Protein AF-A0A3F3HBC7-F1 (afdb_monomer)

Organism: NCBI:txid709323

Sequence (75 aa):
MELVTRLIGITGSVLVVIGLAGVLFGYQKWSEGNKNDDPNKIDSGLKGMINGGVMAAISTGVTASIIATLSTISF

Mean predicted aligned error: 3.41 Å

Secondary structure (DSSP, 8-state):
-HHHHHHHHHHHHHHHHHHHHHHHHHHHHHHHHHHTT-HHHHHHHHHHHHHHHHHHHHHHHHHHHHHHHHHT---

Nearest PDB structures (foldseek):
  6zw4-assembly1_H  TM=7.783E-01  e=4.077E+00  Nostoc punctiforme
  6zw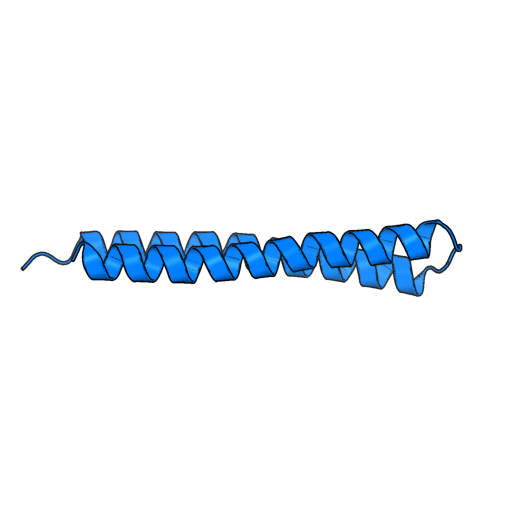4-assembly1_T  TM=7.783E-01  e=4.077E+00  Nostoc punctiforme
  6zw4-assembly1_GA  TM=7.783E-01  e=4.077E+00  Nostoc punctiforme
  6zw4-assembly1_SA  TM=7.783E-01  e=4.077E+00  Nostoc punctiforme
  6zw4-assembly1_EB  TM=7.783E-01  e=4.077E+00  Nostoc punctiforme

pLDDT: mean 95.29, std 4.95, range [66.81, 98.25]

Structure (mmCIF, N/CA/C/O backbone):
data_AF-A0A3F3HBC7-F1
#
_entry.id   AF-A0A3F3HBC7-F1
#
loop_
_atom_site.group_PDB
_atom_site.id
_atom_site.type_symbol
_atom_site.label_atom_id
_atom_site.label_alt_id
_atom_site.label_comp_id
_atom_site.label_asym_id
_atom_site.label_entity_id
_atom_site.label_seq_id
_atom_site.pdbx_PDB_ins_code
_atom_site.Cartn_x
_atom_site.Cartn_y
_atom_site.Cartn_z
_atom_site.occupancy
_atom_site.B_iso_or_equiv
_atom_site.auth_seq_id
_atom_site.auth_comp_id
_atom_site.auth_asym_id
_atom_site.auth_atom_id
_atom_site.pdbx_PDB_model_num
ATOM 1 N N . MET A 1 1 ? -17.230 3.047 18.350 1.00 86.94 1 MET A N 1
ATOM 2 C CA . MET A 1 1 ? -15.935 2.529 17.849 1.00 86.94 1 MET A CA 1
ATOM 3 C C . MET A 1 1 ? -16.015 1.978 16.431 1.00 86.94 1 MET A C 1
ATOM 5 O O . MET A 1 1 ? -15.174 2.338 15.622 1.00 86.94 1 MET A O 1
ATOM 9 N N . GLU A 1 2 ? -17.043 1.202 16.082 1.00 89.31 2 GLU A N 1
ATOM 10 C CA . GLU A 1 2 ? -17.181 0.579 14.752 1.00 89.31 2 GLU A CA 1
ATOM 11 C C . GLU A 1 2 ? -17.111 1.555 13.560 1.00 89.31 2 GLU A C 1
ATOM 13 O O . GLU A 1 2 ? -16.340 1.333 12.626 1.00 89.31 2 GLU A O 1
ATOM 18 N N . LEU A 1 3 ? -17.847 2.674 13.611 1.00 92.94 3 LEU A N 1
ATOM 19 C CA . LEU A 1 3 ? -17.823 3.689 12.547 1.00 92.94 3 LEU A CA 1
ATOM 20 C C . LEU A 1 3 ? -16.411 4.252 12.316 1.00 92.94 3 LEU A C 1
ATOM 22 O O . LEU A 1 3 ? -15.974 4.381 11.175 1.00 92.94 3 LEU A O 1
ATOM 26 N N . VAL A 1 4 ? -15.689 4.558 13.398 1.00 92.75 4 VAL A N 1
ATOM 27 C CA . VAL A 1 4 ? -14.331 5.119 13.339 1.00 92.75 4 VAL A CA 1
ATOM 28 C C . VAL A 1 4 ? -13.371 4.105 12.724 1.00 92.75 4 VAL A C 1
ATOM 30 O O . VAL A 1 4 ? -12.660 4.432 11.777 1.00 92.75 4 VAL A O 1
ATOM 33 N N . THR A 1 5 ? -13.408 2.854 13.187 1.00 94.25 5 THR A N 1
ATOM 34 C CA . THR A 1 5 ? -12.600 1.762 12.629 1.00 94.25 5 THR A CA 1
ATOM 35 C C . THR A 1 5 ? -12.848 1.583 11.132 1.00 94.25 5 THR A C 1
ATOM 37 O O . THR A 1 5 ? -11.900 1.439 10.359 1.00 94.25 5 THR A O 1
ATOM 40 N N . ARG A 1 6 ? -14.111 1.661 10.692 1.00 94.38 6 ARG A N 1
ATOM 41 C CA . ARG A 1 6 ? -14.476 1.557 9.274 1.00 94.38 6 ARG A CA 1
ATOM 42 C C . ARG A 1 6 ? -13.928 2.719 8.441 1.00 94.38 6 ARG A C 1
ATOM 44 O O . ARG A 1 6 ? -13.409 2.484 7.352 1.00 94.38 6 ARG A O 1
ATOM 51 N N . LEU A 1 7 ? -13.995 3.952 8.946 1.00 96.19 7 LEU A N 1
ATOM 52 C CA . LEU A 1 7 ? -13.443 5.134 8.266 1.00 96.19 7 LEU A CA 1
ATOM 53 C C . LEU A 1 7 ? -11.917 5.064 8.121 1.00 96.19 7 LEU A C 1
ATOM 55 O O . LEU A 1 7 ? -11.382 5.370 7.051 1.00 96.19 7 LEU A O 1
ATOM 59 N N . ILE A 1 8 ? -11.220 4.615 9.168 1.00 96.06 8 ILE A N 1
ATOM 60 C CA . ILE A 1 8 ? -9.771 4.384 9.119 1.00 96.06 8 ILE A CA 1
ATOM 61 C C . ILE A 1 8 ? -9.435 3.276 8.120 1.00 96.06 8 ILE A C 1
ATOM 63 O O . ILE A 1 8 ? -8.518 3.444 7.318 1.00 96.06 8 ILE A O 1
ATOM 67 N N . GLY A 1 9 ? -10.207 2.186 8.110 1.00 96.62 9 GLY A N 1
ATOM 68 C CA . GLY A 1 9 ? -10.051 1.106 7.138 1.00 96.62 9 GLY A CA 1
ATOM 69 C C . GLY A 1 9 ? -10.171 1.598 5.695 1.00 96.62 9 GLY A C 1
ATOM 70 O O . GLY A 1 9 ? -9.300 1.307 4.877 1.00 96.62 9 GLY A O 1
ATOM 71 N N . ILE A 1 10 ? -11.194 2.402 5.384 1.00 97.31 10 ILE A N 1
ATOM 72 C CA . ILE A 1 10 ? -11.383 2.984 4.043 1.00 97.31 10 ILE A CA 1
ATOM 73 C C . ILE A 1 10 ? -10.201 3.885 3.671 1.00 97.31 10 ILE A C 1
ATOM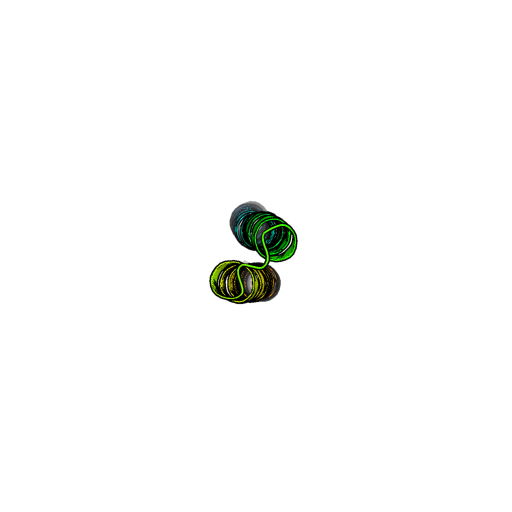 75 O O . ILE A 1 10 ? -9.611 3.710 2.607 1.00 97.31 10 ILE A O 1
ATOM 79 N N . THR A 1 11 ? -9.818 4.809 4.555 1.00 96.19 11 THR A N 1
ATOM 80 C CA . THR A 1 11 ? -8.697 5.733 4.310 1.00 96.19 11 THR A CA 1
ATOM 81 C C . THR A 1 11 ? -7.393 4.976 4.058 1.00 96.19 11 THR A C 1
ATOM 83 O O . THR A 1 11 ? -6.690 5.246 3.087 1.00 96.19 11 THR A O 1
ATOM 86 N N . GLY A 1 12 ? -7.097 3.977 4.891 1.00 96.38 12 GLY A N 1
ATOM 87 C CA . GLY A 1 12 ? -5.934 3.113 4.724 1.00 96.38 12 GLY A CA 1
ATOM 88 C C . GLY A 1 12 ? -5.934 2.362 3.399 1.00 96.38 12 GLY A C 1
ATOM 89 O O . GLY A 1 12 ? -4.927 2.338 2.695 1.00 96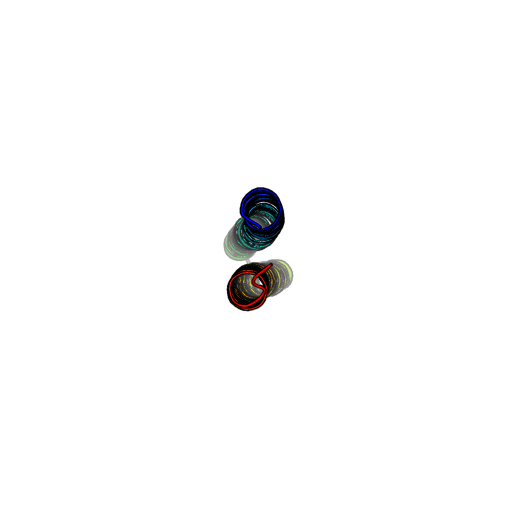.38 12 GLY A O 1
ATOM 90 N N . SER A 1 13 ? -7.091 1.822 3.013 1.00 97.00 13 SER A N 1
ATOM 91 C CA . SER A 1 13 ? -7.267 1.112 1.741 1.00 97.00 13 SER A CA 1
ATOM 92 C C . SER A 1 13 ? -6.948 2.008 0.542 1.00 97.00 13 SER A C 1
ATOM 94 O O . SER A 1 13 ? -6.273 1.573 -0.387 1.00 97.00 13 SER A O 1
ATOM 96 N N . VAL A 1 14 ? -7.372 3.277 0.574 1.00 97.88 14 VAL A N 1
ATOM 97 C CA . VAL A 1 14 ? -7.064 4.252 -0.486 1.00 97.88 14 VAL A CA 1
ATOM 98 C C . VAL A 1 14 ? -5.556 4.484 -0.601 1.00 97.88 14 VAL A C 1
ATOM 100 O O . VAL A 1 14 ? -5.024 4.484 -1.709 1.00 97.88 14 VAL A O 1
ATOM 103 N N . LEU A 1 15 ? -4.844 4.618 0.521 1.00 96.69 15 LEU A N 1
ATOM 104 C CA . LEU A 1 15 ? -3.387 4.794 0.513 1.00 96.69 15 LEU A CA 1
ATOM 105 C C . LEU A 1 15 ? -2.655 3.573 -0.059 1.00 96.69 15 LEU A C 1
ATOM 107 O O . LEU A 1 15 ? -1.706 3.728 -0.830 1.00 96.69 15 LEU A O 1
ATOM 111 N N . VAL A 1 16 ? -3.127 2.364 0.256 1.00 98.06 16 VAL A N 1
ATOM 112 C CA . VAL A 1 16 ? -2.599 1.124 -0.329 1.00 98.06 16 VAL A CA 1
ATOM 113 C C . VAL A 1 16 ? -2.806 1.106 -1.841 1.00 98.06 16 VAL A C 1
ATOM 115 O O . VAL A 1 16 ? -1.863 0.828 -2.578 1.00 98.06 16 VAL A O 1
ATOM 118 N N . VAL A 1 17 ? -4.004 1.463 -2.316 1.00 98.00 17 VAL A N 1
ATOM 119 C CA . VAL A 1 17 ? -4.301 1.553 -3.754 1.00 98.00 17 VAL A CA 1
ATOM 120 C C . VAL A 1 17 ? -3.384 2.559 -4.448 1.00 98.00 17 VAL A C 1
ATOM 122 O O . VAL A 1 17 ? -2.871 2.257 -5.522 1.00 98.00 17 VAL A O 1
ATOM 125 N N . ILE A 1 18 ? -3.119 3.717 -3.837 1.00 96.69 18 ILE A N 1
ATOM 126 C CA . ILE A 1 18 ? -2.189 4.716 -4.386 1.00 96.69 18 ILE A CA 1
ATOM 127 C C . ILE A 1 18 ? -0.769 4.142 -4.497 1.00 96.69 18 ILE A C 1
ATOM 129 O O . ILE A 1 18 ? -0.139 4.267 -5.548 1.00 96.69 18 ILE A O 1
ATOM 133 N N . GLY A 1 19 ? -0.274 3.468 -3.453 1.00 96.81 19 GLY A N 1
ATOM 134 C CA . GLY A 1 19 ? 1.039 2.817 -3.486 1.00 96.81 19 GLY A CA 1
ATOM 135 C C . GLY A 1 19 ? 1.134 1.754 -4.586 1.00 96.81 19 GLY A C 1
ATOM 136 O O . GLY A 1 19 ? 2.069 1.762 -5.387 1.00 96.81 19 GLY A O 1
ATOM 137 N N . LEU A 1 20 ? 0.119 0.891 -4.694 1.00 97.62 20 LEU A N 1
ATOM 138 C CA . LEU A 1 20 ? 0.038 -0.144 -5.729 1.00 97.62 20 LEU A CA 1
ATOM 139 C C . LEU A 1 20 ? -0.072 0.444 -7.142 1.00 97.62 20 LEU A C 1
ATOM 141 O O . LEU A 1 20 ? 0.565 -0.063 -8.063 1.00 97.62 20 LEU A O 1
ATOM 145 N N . ALA A 1 21 ? -0.813 1.538 -7.326 1.00 96.94 21 ALA A N 1
ATOM 146 C CA . ALA A 1 21 ? -0.844 2.257 -8.597 1.00 96.94 21 ALA A CA 1
ATOM 147 C C . ALA A 1 21 ? 0.555 2.775 -8.971 1.00 96.94 21 ALA A C 1
ATOM 149 O O . ALA A 1 21 ? 0.971 2.646 -10.122 1.00 96.94 21 ALA A O 1
ATOM 150 N N . GLY A 1 22 ? 1.326 3.265 -7.994 1.00 96.06 22 GLY A N 1
ATOM 151 C CA . GLY A 1 22 ? 2.737 3.616 -8.175 1.00 96.06 22 GLY A CA 1
ATOM 152 C C . GLY A 1 22 ? 3.592 2.448 -8.679 1.00 96.06 22 GLY A C 1
ATOM 153 O O . GLY A 1 22 ? 4.427 2.642 -9.563 1.00 96.06 22 GLY A O 1
ATOM 154 N N . VAL A 1 23 ? 3.336 1.224 -8.199 1.00 97.88 23 VAL A N 1
ATOM 155 C CA . VAL A 1 23 ? 3.995 0.010 -8.713 1.00 97.88 23 VAL A CA 1
ATOM 156 C C . VAL A 1 23 ? 3.669 -0.216 -10.186 1.00 97.88 23 VAL A C 1
ATOM 158 O O . VAL A 1 23 ? 4.572 -0.456 -10.986 1.00 97.88 23 VAL A O 1
ATOM 161 N N . LEU A 1 24 ? 2.395 -0.095 -10.562 1.00 96.94 24 LEU A N 1
ATOM 162 C CA . LEU A 1 24 ? 1.953 -0.287 -11.944 1.00 96.94 24 LEU A CA 1
ATOM 163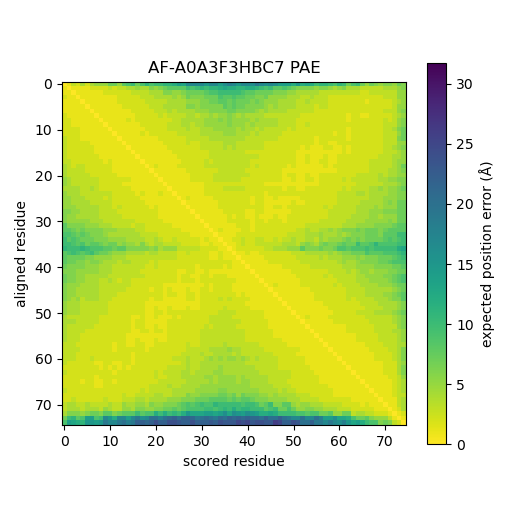 C C . LEU A 1 24 ? 2.560 0.756 -12.893 1.00 96.94 24 LEU A C 1
ATOM 165 O O . LEU A 1 24 ? 3.063 0.394 -13.956 1.00 96.94 24 LEU A O 1
ATOM 169 N N . PHE A 1 25 ? 2.578 2.033 -12.504 1.00 96.06 25 PHE A N 1
ATOM 170 C CA . PHE A 1 25 ? 3.208 3.087 -13.307 1.00 96.06 25 PHE A CA 1
ATOM 171 C C . PHE A 1 25 ? 4.730 2.915 -13.399 1.00 96.06 25 PHE A C 1
ATOM 173 O O . PHE A 1 25 ? 5.312 3.103 -14.469 1.00 96.06 25 PHE A O 1
ATOM 180 N N . GLY A 1 26 ? 5.382 2.504 -12.306 1.00 96.62 26 GLY A N 1
ATOM 181 C CA . GLY A 1 26 ? 6.803 2.159 -12.311 1.00 96.62 26 GLY A CA 1
ATOM 182 C C . GLY A 1 26 ? 7.113 1.016 -13.282 1.00 96.62 26 GLY A C 1
ATOM 183 O O . GLY A 1 26 ? 8.052 1.119 -14.072 1.00 96.62 26 GLY A O 1
ATOM 184 N N . TYR A 1 27 ? 6.274 -0.025 -13.297 1.00 97.31 27 TYR A N 1
ATOM 185 C CA . TYR A 1 27 ? 6.399 -1.151 -14.223 1.00 97.31 27 TYR A CA 1
ATOM 186 C C . TYR A 1 27 ? 6.249 -0.724 -15.687 1.00 97.31 27 TYR A C 1
ATOM 188 O O . TYR A 1 27 ? 7.042 -1.145 -16.528 1.00 97.31 27 TYR A O 1
ATOM 196 N N . GLN A 1 28 ? 5.278 0.139 -16.002 1.00 96.81 28 GLN A N 1
ATOM 197 C CA . GLN A 1 28 ? 5.113 0.673 -17.358 1.00 96.81 28 GLN A CA 1
ATOM 198 C C . GLN A 1 28 ? 6.377 1.407 -17.821 1.00 96.81 28 GLN A C 1
ATOM 200 O O . GLN A 1 28 ? 6.908 1.104 -18.890 1.00 96.81 28 GLN A O 1
ATOM 205 N N . LYS A 1 29 ? 6.920 2.295 -16.979 1.00 96.44 29 LYS A N 1
ATOM 206 C CA . LYS A 1 29 ? 8.144 3.047 -17.286 1.00 96.44 29 LYS A CA 1
ATOM 207 C C . LYS A 1 29 ? 9.363 2.138 -17.456 1.00 96.44 29 LYS A C 1
ATOM 209 O O . LYS A 1 29 ? 10.160 2.345 -18.370 1.00 96.44 29 LYS A O 1
ATOM 214 N N . TRP A 1 30 ? 9.487 1.118 -16.609 1.00 97.75 30 TRP A N 1
ATOM 215 C CA . TRP A 1 30 ? 10.533 0.106 -16.727 1.00 97.75 30 TRP A CA 1
ATOM 216 C C . TRP A 1 30 ? 10.402 -0.686 -18.035 1.00 97.75 30 TRP A C 1
ATOM 218 O O . TRP A 1 30 ? 11.385 -0.841 -18.754 1.00 97.75 30 TRP A O 1
ATOM 228 N N . SER A 1 31 ? 9.188 -1.124 -18.388 1.00 97.31 31 SER A N 1
ATOM 229 C CA . SER A 1 31 ? 8.922 -1.875 -19.622 1.00 97.31 31 SER A CA 1
ATOM 230 C C . SER A 1 31 ? 9.255 -1.056 -20.869 1.00 97.31 31 SER A C 1
ATOM 232 O O . SER A 1 31 ? 9.867 -1.574 -21.801 1.00 97.31 31 SER A O 1
ATOM 234 N N . GLU A 1 32 ? 8.891 0.226 -20.887 1.00 96.38 32 GLU A N 1
ATOM 235 C CA . GLU A 1 32 ? 9.275 1.143 -21.959 1.00 96.38 32 GLU A CA 1
ATOM 236 C C . GLU A 1 32 ? 10.787 1.348 -22.030 1.00 96.38 32 GLU A C 1
ATOM 238 O O . GLU A 1 32 ? 11.345 1.325 -23.123 1.00 96.38 32 GLU A O 1
ATOM 243 N N . GLY A 1 33 ? 11.458 1.537 -20.891 1.00 96.75 33 GLY A N 1
ATOM 244 C CA . GLY A 1 33 ? 12.914 1.671 -20.854 1.00 96.75 33 GLY A CA 1
ATOM 245 C C . GLY A 1 33 ? 13.615 0.430 -21.403 1.00 96.75 33 GLY A C 1
ATOM 246 O O . GLY A 1 33 ? 14.497 0.543 -22.246 1.00 96.75 33 GLY A O 1
ATOM 247 N N . ASN A 1 34 ? 13.146 -0.753 -21.004 1.00 95.19 34 ASN A N 1
ATOM 248 C CA . ASN A 1 34 ? 13.704 -2.036 -21.422 1.00 95.19 34 ASN A CA 1
ATOM 249 C C . ASN A 1 34 ? 13.501 -2.326 -22.916 1.00 95.19 34 ASN A C 1
ATOM 251 O O . ASN A 1 34 ? 14.320 -2.998 -23.523 1.00 95.19 34 ASN A O 1
ATOM 255 N N . LYS A 1 35 ? 12.408 -1.847 -23.520 1.00 96.25 35 LYS A N 1
ATOM 256 C CA . LYS A 1 35 ? 12.161 -2.004 -24.965 1.00 96.25 35 LYS A CA 1
ATOM 257 C C . LYS A 1 35 ? 13.010 -1.074 -25.829 1.00 96.25 35 LYS A C 1
ATOM 259 O O . LYS A 1 35 ? 13.198 -1.365 -27.002 1.00 96.25 35 LYS A O 1
ATOM 264 N N . ASN A 1 36 ? 13.453 0.050 -25.270 1.00 96.12 36 ASN A N 1
ATOM 265 C CA . ASN A 1 36 ? 14.129 1.119 -26.004 1.00 96.12 36 ASN A CA 1
ATOM 266 C C . ASN A 1 36 ? 15.614 1.257 -25.629 1.00 96.12 36 ASN A C 1
ATOM 268 O O . ASN A 1 36 ? 16.212 2.276 -25.963 1.00 96.12 36 ASN A O 1
ATOM 272 N N . ASP A 1 37 ? 16.179 0.287 -24.899 1.00 96.19 37 ASP A N 1
ATOM 273 C CA . ASP A 1 37 ? 17.542 0.333 -24.348 1.00 96.19 37 ASP A CA 1
ATOM 274 C C . ASP A 1 37 ? 17.866 1.665 -23.637 1.00 96.19 37 ASP A C 1
ATOM 276 O O . ASP A 1 37 ? 18.965 2.209 -23.739 1.00 96.19 37 ASP A O 1
ATOM 280 N N . ASP A 1 38 ? 16.887 2.202 -22.895 1.00 97.25 38 ASP A N 1
ATOM 281 C CA . ASP A 1 38 ? 17.014 3.444 -22.127 1.00 97.25 38 ASP A CA 1
ATOM 282 C C . ASP A 1 38 ? 17.255 3.125 -20.636 1.00 97.25 38 ASP A C 1
ATOM 284 O O . ASP A 1 38 ? 16.295 2.913 -19.877 1.00 97.25 38 ASP A O 1
ATOM 288 N N . PRO A 1 39 ? 18.522 3.109 -20.172 1.00 95.31 39 PRO A N 1
ATOM 289 C CA . PRO A 1 39 ? 18.862 2.745 -18.797 1.00 95.31 39 PRO A CA 1
ATOM 290 C C . PRO A 1 39 ? 18.304 3.726 -17.758 1.00 95.31 39 PRO A C 1
ATOM 292 O O . PRO A 1 39 ? 18.003 3.320 -16.634 1.00 95.31 39 PRO A O 1
ATOM 295 N N . ASN A 1 40 ? 18.099 4.998 -18.120 1.00 96.00 40 ASN A N 1
ATOM 296 C CA . ASN A 1 40 ? 17.544 5.993 -17.202 1.00 96.00 40 ASN A CA 1
ATOM 297 C C . ASN A 1 40 ? 16.064 5.711 -16.918 1.00 96.00 40 ASN A C 1
ATOM 299 O O . ASN A 1 40 ? 15.603 5.836 -15.778 1.00 96.00 40 ASN A O 1
ATOM 303 N N . LYS A 1 41 ? 15.302 5.303 -17.940 1.00 95.31 41 LYS A N 1
ATOM 304 C CA . LYS A 1 41 ? 13.904 4.884 -17.761 1.00 95.31 41 LYS A CA 1
ATOM 305 C C . LYS A 1 41 ? 13.783 3.584 -16.977 1.00 95.31 41 LYS A C 1
ATOM 307 O O . LYS A 1 41 ? 12.890 3.495 -16.136 1.00 95.31 41 LYS A O 1
ATOM 312 N N . ILE A 1 42 ? 14.678 2.623 -17.207 1.00 96.94 42 ILE A N 1
ATOM 313 C CA . ILE A 1 42 ? 14.723 1.357 -16.461 1.00 96.94 42 ILE A CA 1
ATOM 314 C C . ILE A 1 42 ? 14.924 1.626 -14.964 1.00 96.94 42 ILE A C 1
ATOM 316 O O . ILE A 1 42 ? 14.092 1.209 -14.157 1.00 96.94 42 ILE A O 1
ATOM 320 N N . ASP A 1 43 ? 15.972 2.367 -14.590 1.00 97.38 43 ASP A N 1
ATOM 321 C CA . ASP A 1 43 ? 16.269 2.680 -13.185 1.00 97.38 43 ASP A CA 1
ATOM 322 C C . ASP A 1 43 ? 15.151 3.512 -12.539 1.00 97.38 43 ASP A C 1
ATOM 324 O O . ASP A 1 43 ? 14.683 3.212 -11.439 1.00 97.38 43 ASP A O 1
ATOM 328 N N . SER A 1 44 ? 14.637 4.522 -13.249 1.00 96.44 44 SER A N 1
ATOM 329 C CA . SER A 1 44 ? 13.527 5.329 -12.741 1.00 96.44 44 SER A CA 1
ATOM 330 C C . SER A 1 44 ? 12.240 4.516 -12.560 1.00 96.44 44 SER A C 1
ATOM 332 O O . SER A 1 44 ? 11.517 4.749 -11.589 1.00 96.44 44 SER A O 1
ATOM 334 N N . GLY A 1 45 ? 11.947 3.581 -13.467 1.00 96.62 45 GLY A N 1
ATOM 335 C CA . GLY A 1 45 ? 10.805 2.675 -13.363 1.00 96.62 45 GLY A CA 1
ATOM 336 C C . GLY A 1 45 ? 10.937 1.734 -12.170 1.00 96.62 45 GLY A C 1
ATOM 337 O O . GLY A 1 45 ? 10.016 1.645 -11.360 1.00 96.62 45 GLY A O 1
ATOM 338 N N . LEU A 1 46 ? 12.115 1.129 -11.989 1.00 97.38 46 LEU A N 1
ATOM 339 C CA . LEU A 1 46 ? 12.411 0.258 -10.851 1.00 97.38 46 LEU A CA 1
ATOM 340 C C . LEU A 1 46 ? 12.295 1.003 -9.513 1.00 97.38 46 LEU A C 1
ATOM 342 O O . LEU A 1 46 ? 11.635 0.522 -8.592 1.00 97.38 46 LEU A O 1
ATOM 346 N N . LYS A 1 47 ? 12.860 2.212 -9.412 1.00 97.31 47 LYS A N 1
ATOM 347 C CA . LYS A 1 47 ? 12.699 3.083 -8.235 1.00 97.31 47 LYS A CA 1
ATOM 348 C C . LYS A 1 47 ? 11.231 3.412 -7.966 1.00 97.31 47 LYS A C 1
ATOM 350 O O . LYS A 1 47 ? 10.800 3.374 -6.817 1.00 97.31 47 LYS A O 1
ATOM 355 N N . GLY A 1 48 ? 10.455 3.694 -9.015 1.00 96.88 48 GLY A N 1
ATOM 356 C CA . GLY A 1 48 ? 9.011 3.914 -8.913 1.00 96.88 48 GLY A CA 1
ATOM 357 C C . GLY A 1 48 ? 8.274 2.699 -8.347 1.00 96.88 48 GLY A C 1
ATOM 358 O O . GLY A 1 48 ? 7.462 2.847 -7.434 1.00 96.88 48 GLY A O 1
ATOM 359 N N . MET A 1 49 ? 8.619 1.497 -8.819 1.00 98.25 49 MET A N 1
ATOM 360 C CA . MET A 1 49 ? 8.056 0.245 -8.310 1.00 98.25 49 MET A CA 1
ATOM 361 C C . MET A 1 49 ? 8.374 0.027 -6.832 1.00 98.25 49 MET A C 1
ATOM 363 O O . MET A 1 49 ? 7.473 -0.268 -6.050 1.00 98.25 49 MET A O 1
ATOM 367 N N . ILE A 1 50 ? 9.635 0.207 -6.437 1.00 97.81 50 ILE A N 1
ATOM 368 C CA . ILE A 1 50 ? 10.068 0.039 -5.045 1.00 97.81 50 ILE A CA 1
ATOM 369 C C . ILE A 1 50 ? 9.342 1.039 -4.142 1.00 97.81 50 ILE A C 1
ATOM 371 O O . ILE A 1 50 ? 8.746 0.640 -3.145 1.00 97.81 50 ILE A O 1
ATOM 375 N N . ASN A 1 51 ? 9.323 2.321 -4.512 1.00 96.38 51 ASN A N 1
ATOM 376 C CA . ASN A 1 51 ? 8.674 3.358 -3.712 1.00 96.38 51 ASN A CA 1
ATOM 377 C C . ASN A 1 51 ? 7.162 3.121 -3.577 1.00 96.38 51 ASN A C 1
ATOM 379 O O . ASN A 1 51 ? 6.619 3.257 -2.481 1.00 96.38 51 ASN A O 1
ATOM 383 N N . GLY A 1 52 ? 6.490 2.719 -4.662 1.00 96.81 52 GLY A N 1
ATOM 384 C CA . GLY A 1 52 ? 5.071 2.358 -4.629 1.00 96.81 52 GLY A CA 1
ATOM 385 C C . GLY A 1 52 ? 4.793 1.159 -3.717 1.00 96.81 52 GLY A C 1
ATOM 386 O O . GLY A 1 52 ? 3.883 1.202 -2.886 1.00 96.81 52 GLY A O 1
ATOM 387 N N . GLY A 1 53 ? 5.624 0.116 -3.804 1.00 97.44 53 GLY A N 1
ATOM 388 C CA . GLY A 1 53 ? 5.511 -1.076 -2.962 1.00 97.44 53 GLY A CA 1
ATOM 389 C C . GLY A 1 53 ? 5.735 -0.772 -1.480 1.00 97.44 53 GLY A C 1
ATOM 390 O O . GLY A 1 53 ? 4.951 -1.201 -0.633 1.00 97.44 53 GLY A O 1
ATOM 391 N N . VAL A 1 54 ? 6.752 0.035 -1.165 1.00 97.69 54 VAL A N 1
ATOM 392 C CA . VAL A 1 54 ? 7.030 0.511 0.199 1.00 97.69 54 VAL A CA 1
ATOM 393 C C . VAL A 1 54 ? 5.846 1.310 0.743 1.00 97.69 54 VAL A C 1
ATOM 395 O O . VAL A 1 54 ? 5.397 1.048 1.858 1.00 97.69 54 VAL A O 1
ATOM 398 N N . MET A 1 55 ? 5.289 2.233 -0.046 1.00 96.62 55 MET A N 1
ATOM 399 C CA . MET A 1 55 ? 4.114 3.009 0.355 1.00 96.62 55 MET A CA 1
ATOM 400 C C . MET A 1 55 ? 2.911 2.106 0.661 1.00 96.62 55 MET A C 1
ATOM 402 O O . MET A 1 55 ? 2.254 2.294 1.687 1.00 96.62 55 MET A O 1
ATOM 406 N N . ALA A 1 56 ? 2.638 1.107 -0.183 1.00 97.69 56 ALA A N 1
ATOM 407 C CA . ALA A 1 56 ? 1.538 0.166 0.029 1.00 97.69 56 ALA A CA 1
ATOM 408 C C . ALA A 1 56 ? 1.729 -0.678 1.304 1.00 97.69 56 ALA A C 1
ATOM 410 O O . ALA A 1 56 ? 0.796 -0.830 2.100 1.00 97.69 56 ALA A O 1
ATOM 411 N N . ALA A 1 57 ? 2.944 -1.180 1.537 1.00 97.31 57 ALA A N 1
ATOM 412 C CA . ALA A 1 57 ? 3.268 -1.982 2.714 1.00 97.31 57 ALA A CA 1
ATOM 413 C C . ALA A 1 57 ? 3.151 -1.170 4.014 1.00 97.31 57 ALA A C 1
ATOM 415 O O . ALA A 1 57 ? 2.475 -1.596 4.953 1.00 97.31 57 ALA A O 1
ATOM 416 N N . ILE A 1 58 ? 3.748 0.027 4.052 1.00 97.38 58 ILE A N 1
ATOM 417 C CA . ILE A 1 58 ? 3.689 0.914 5.221 1.00 97.38 58 ILE A CA 1
ATOM 418 C C . ILE A 1 58 ? 2.245 1.321 5.512 1.00 97.38 58 ILE A C 1
ATOM 420 O O . ILE A 1 58 ? 1.813 1.226 6.658 1.00 97.38 58 ILE A O 1
ATOM 424 N N . SER A 1 59 ? 1.479 1.720 4.491 1.00 96.62 59 SER A N 1
ATOM 425 C CA . SER A 1 59 ? 0.079 2.132 4.674 1.00 96.62 59 SER A CA 1
ATOM 426 C C . SER A 1 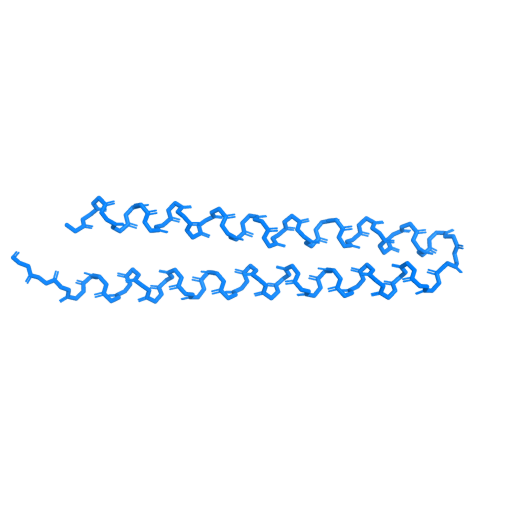59 ? -0.751 1.016 5.303 1.00 96.62 59 SER A C 1
ATOM 428 O O . SER A 1 59 ? -1.471 1.256 6.267 1.00 96.62 59 SER A O 1
ATOM 430 N N . THR A 1 60 ? -0.577 -0.223 4.831 1.00 96.75 60 THR A N 1
ATOM 431 C CA . THR A 1 60 ? -1.253 -1.397 5.402 1.00 96.75 60 THR A CA 1
ATOM 432 C C . THR A 1 60 ? -0.893 -1.587 6.877 1.00 96.75 60 THR A C 1
ATOM 434 O O . THR A 1 60 ? -1.783 -1.725 7.719 1.00 96.75 60 THR A O 1
ATOM 437 N N . GLY A 1 61 ? 0.403 -1.557 7.207 1.00 96.81 61 GLY A N 1
ATOM 438 C CA . GLY A 1 61 ? 0.877 -1.750 8.579 1.00 96.81 61 GLY A CA 1
ATOM 439 C C . GLY A 1 61 ? 0.397 -0.657 9.535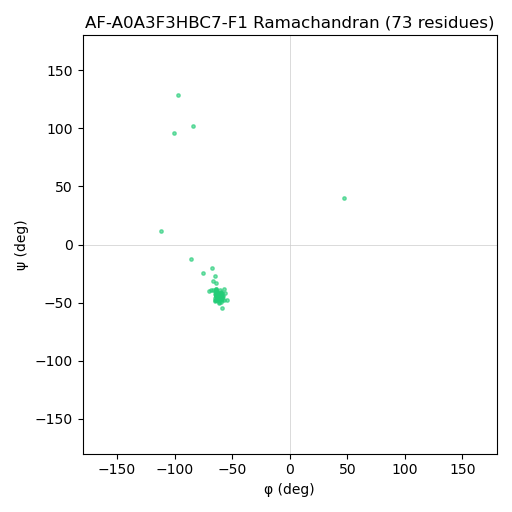 1.00 96.81 61 GLY A C 1
ATOM 440 O O . GLY A 1 61 ? -0.072 -0.953 10.636 1.00 96.81 61 GLY A O 1
ATOM 441 N N . VAL A 1 62 ? 0.446 0.605 9.103 1.00 97.50 62 VAL A N 1
ATOM 442 C CA . VAL A 1 62 ? -0.022 1.751 9.894 1.00 97.50 62 VAL A CA 1
A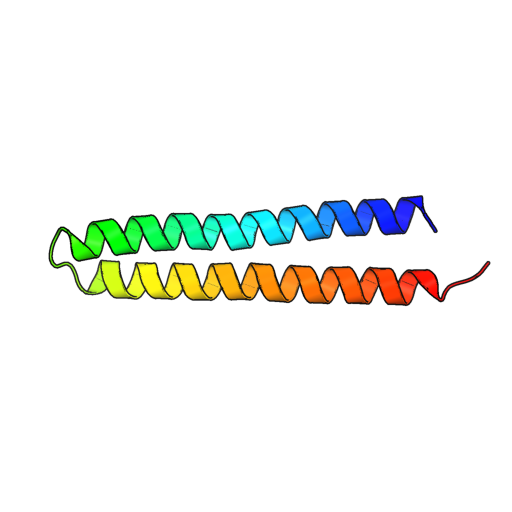TOM 443 C C . VAL A 1 62 ? -1.527 1.658 10.132 1.00 97.50 62 VAL A C 1
ATOM 445 O O . VAL A 1 62 ? -1.970 1.762 11.275 1.00 97.50 62 VAL A O 1
ATOM 448 N N . THR A 1 63 ? -2.322 1.395 9.093 1.00 97.38 63 THR A N 1
ATOM 449 C CA . THR A 1 63 ? -3.777 1.245 9.230 1.00 97.38 63 THR A CA 1
ATOM 450 C C . THR A 1 63 ? -4.144 0.110 10.183 1.00 97.38 63 THR A C 1
ATOM 452 O O . THR A 1 63 ? -4.974 0.314 11.069 1.00 97.38 63 THR A O 1
ATOM 455 N N . ALA A 1 64 ? -3.501 -1.055 10.060 1.00 96.81 64 ALA A N 1
ATOM 456 C CA . ALA A 1 64 ? -3.732 -2.180 10.964 1.00 96.81 64 ALA A CA 1
ATOM 457 C C . ALA A 1 64 ? -3.399 -1.822 12.423 1.00 96.81 64 ALA A C 1
ATOM 459 O O . ALA A 1 64 ? -4.178 -2.123 13.327 1.00 96.81 64 ALA A O 1
ATOM 460 N N . SER A 1 65 ? -2.288 -1.114 12.647 1.00 97.56 65 SER A N 1
ATOM 461 C CA . SER A 1 65 ? -1.853 -0.682 13.983 1.00 97.56 65 SER A CA 1
ATOM 462 C C . SER A 1 65 ? -2.837 0.302 14.626 1.00 97.56 65 SER A C 1
ATOM 464 O O . SER A 1 65 ? -3.146 0.192 15.815 1.00 97.56 65 SER A O 1
ATOM 466 N N . ILE A 1 66 ? -3.381 1.239 13.838 1.00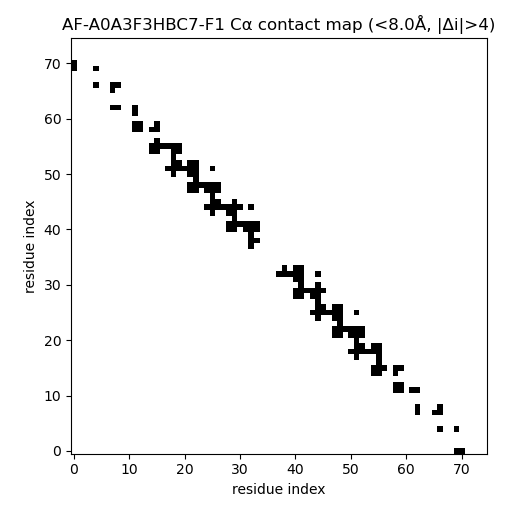 95.94 66 ILE A N 1
ATOM 467 C CA . ILE A 1 66 ? -4.401 2.187 14.309 1.00 95.94 66 ILE A CA 1
ATOM 468 C C . ILE A 1 66 ? -5.675 1.436 14.701 1.00 95.94 66 ILE A C 1
ATOM 470 O O . ILE A 1 66 ? -6.203 1.656 15.787 1.00 95.94 66 ILE A O 1
ATOM 474 N N . ILE A 1 67 ? -6.157 0.530 13.847 1.00 94.75 67 ILE A N 1
ATOM 475 C CA . ILE A 1 67 ? -7.372 -0.252 14.115 1.00 94.75 67 ILE A CA 1
ATOM 476 C C . ILE A 1 67 ? -7.210 -1.108 15.376 1.00 94.75 67 ILE A C 1
ATOM 478 O O . ILE A 1 67 ? -8.105 -1.120 16.222 1.00 94.75 67 ILE A O 1
ATOM 482 N N . ALA A 1 68 ? -6.063 -1.772 15.535 1.00 95.19 68 ALA A N 1
ATOM 483 C CA . ALA A 1 68 ? -5.761 -2.553 16.729 1.00 95.19 68 ALA A CA 1
ATOM 484 C C . ALA A 1 68 ? -5.795 -1.680 17.992 1.00 95.19 68 ALA A C 1
ATOM 486 O O . ALA A 1 68 ? -6.441 -2.043 18.971 1.00 95.19 68 ALA A O 1
ATOM 487 N N . THR A 1 69 ? -5.190 -0.490 17.946 1.00 95.19 69 THR A N 1
ATOM 488 C CA . THR A 1 69 ? -5.197 0.454 19.075 1.00 95.19 69 THR A CA 1
ATOM 489 C C . THR A 1 69 ? -6.604 0.971 19.379 1.00 95.19 69 THR A C 1
ATOM 491 O O . THR A 1 69 ? -6.989 1.067 20.536 1.00 95.19 69 THR A O 1
ATOM 494 N N . LEU A 1 70 ? -7.420 1.259 18.361 1.00 92.56 70 LEU A N 1
ATOM 495 C CA . LEU A 1 70 ? -8.813 1.667 18.566 1.00 92.56 70 LEU A CA 1
ATOM 496 C C . LEU A 1 70 ? -9.648 0.557 19.213 1.00 92.56 70 LEU A C 1
ATOM 498 O O . LEU A 1 70 ? -10.548 0.855 19.989 1.00 92.56 70 LEU A O 1
ATOM 502 N N . SER A 1 71 ? -9.360 -0.715 18.930 1.00 88.38 71 SER A N 1
ATOM 503 C CA . SER A 1 71 ? -10.113 -1.834 19.510 1.00 88.38 71 SER A CA 1
ATOM 504 C C . SER A 1 71 ? -9.922 -2.001 21.023 1.00 88.38 71 SER A C 1
ATOM 506 O O . SER A 1 71 ? -10.770 -2.611 21.669 1.00 88.38 71 SER A O 1
ATOM 508 N N . THR A 1 72 ? -8.849 -1.445 21.598 1.00 92.06 72 THR A N 1
ATOM 509 C CA . THR A 1 72 ? -8.585 -1.516 23.044 1.00 92.06 72 THR A CA 1
ATOM 510 C C . THR A 1 72 ? -9.284 -0.413 23.838 1.00 92.06 72 THR A C 1
ATOM 512 O O . THR A 1 72 ? -9.347 -0.493 25.063 1.00 92.06 72 THR A O 1
ATOM 515 N N . ILE A 1 73 ? -9.826 0.609 23.168 1.00 89.12 73 ILE A N 1
ATOM 516 C CA . ILE A 1 73 ? -10.550 1.701 23.819 1.00 89.12 73 ILE A CA 1
ATOM 517 C C . ILE A 1 73 ? -12.003 1.255 24.044 1.00 89.12 73 ILE A C 1
A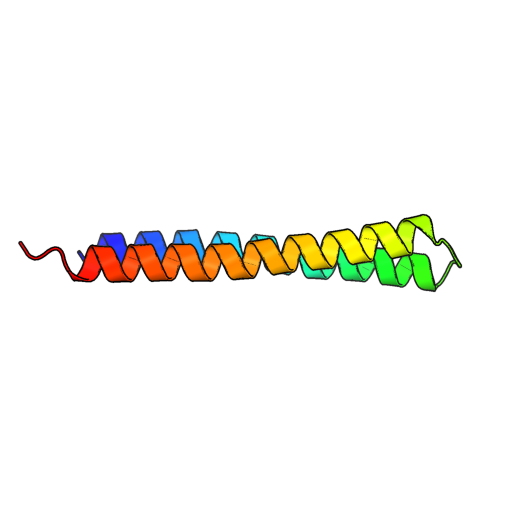TOM 519 O O . ILE A 1 73 ? -12.815 1.263 23.117 1.00 89.12 73 ILE A O 1
ATOM 523 N N . SER A 1 74 ? -12.330 0.872 25.280 1.00 70.25 74 SER A N 1
ATOM 524 C CA . SER A 1 74 ? -13.697 0.574 25.727 1.00 70.25 74 SER A CA 1
ATOM 525 C C . SER A 1 74 ? -14.318 1.781 26.436 1.00 70.25 74 SER A C 1
ATOM 527 O O . SER A 1 74 ? -13.720 2.302 27.379 1.00 70.25 74 SER A O 1
ATOM 529 N N . PHE A 1 75 ? -15.519 2.174 26.010 1.00 66.81 75 PHE A N 1
ATOM 530 C CA . PHE A 1 75 ? -16.424 3.062 26.744 1.00 66.81 75 PHE A CA 1
ATOM 531 C C . PHE A 1 75 ? -17.694 2.296 27.096 1.00 66.81 75 PHE A C 1
ATOM 533 O O . PHE A 1 75 ? -18.153 1.530 26.215 1.00 66.81 75 PHE A O 1
#

Radius of gyration: 17.12 Å; Cα contacts (8 Å, |Δi|>4): 87; chains: 1; bounding box: 37×8×53 Å

Solvent-accessible surface area (backbone atoms only — not comparable to full-atom values): 3717 Å² total; per-residue (Å²): 108,69,69,59,47,51,53,47,50,52,55,27,52,53,45,24,50,53,12,47,49,33,25,53,54,10,48,52,40,22,54,54,11,66,75,66,78,35,67,69,40,28,54,53,8,51,52,32,25,50,53,10,47,51,42,21,53,50,30,48,53,52,37,52,53,52,46,57,57,55,70,70,66,83,132

Foldseek 3Di:
DVVVLVVLVVVLVVQLVQLVVLLVQLVVQLVVCVVVVNVVSNVSSVVSNVRSVVRNVVSVVVSVVVSVVVVPDDD